Protein AF-A0A8X6I661-F1 (afdb_monomer)

InterPro domains:
  IPR005312 Domain of unknown function DUF1759 [PF03564] (88-130)

pLDDT: mean 75.54, std 18.83, range [35.62, 97.94]

Sequence (146 aa):
MNRKIDELKDQYYDIKDISESELEVLEADIQSMEDRLVELEVRIRDILNSLIAKSSVSSVHNHENAISQANSKLELEIKLPEIPLSVFRGRYDEWPSFKSQFDNVITNNNDLNESQKLYYLKASLQGDAKLLEAVDDSFESRSSQH

Radius of gyration: 27.98 Å; Cα contacts (8 Å, |Δi|>4): 44; chains: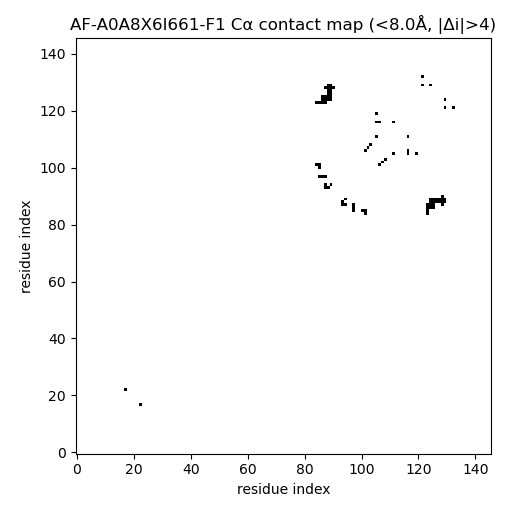 1; bounding box: 65×50×63 Å

Foldseek 3Di:
DVVVVVVVVVVVVVVVPCDPVNVVVVVVVVVVVVVVVVVVVVVVVVVVVVVVVVVVVPPPDDDDDDDDDDDDDPPPPVPDPPPPQAADQPDPVCVVVNVVSLCVPQVPDPVDDPVRSVVSVQVRYHHPRVVVVVPVVPPVVVVPPD

Structure (mmCIF, N/CA/C/O backbone):
data_AF-A0A8X6I661-F1
#
_entry.id   AF-A0A8X6I661-F1
#
loop_
_atom_site.group_PDB
_atom_site.id
_atom_site.type_symbol
_atom_site.label_atom_id
_atom_site.label_alt_id
_atom_site.label_comp_id
_atom_site.label_asym_id
_atom_site.label_entity_id
_atom_site.label_seq_id
_atom_site.pdbx_PDB_ins_code
_atom_site.Cartn_x
_atom_site.Cartn_y
_atom_site.Cartn_z
_atom_site.occupancy
_atom_site.B_iso_or_equiv
_atom_site.auth_seq_id
_atom_site.auth_comp_id
_atom_site.auth_asym_id
_atom_site.auth_atom_id
_atom_site.pdbx_PDB_model_num
ATOM 1 N N . MET A 1 1 ? -28.324 14.600 25.289 1.00 61.06 1 MET A N 1
ATOM 2 C CA . MET A 1 1 ? -27.133 14.347 26.129 1.00 61.06 1 MET A CA 1
ATOM 3 C C . MET A 1 1 ? -27.129 12.934 26.719 1.00 61.06 1 MET A C 1
ATOM 5 O O . MET A 1 1 ? -26.097 12.291 26.645 1.00 61.06 1 MET A O 1
ATOM 9 N N . ASN A 1 2 ? -28.268 12.398 27.187 1.00 68.50 2 ASN A N 1
ATOM 10 C CA . ASN A 1 2 ? -28.324 11.066 27.823 1.00 68.50 2 ASN A CA 1
ATOM 11 C C . ASN A 1 2 ? -28.158 9.868 26.874 1.00 68.50 2 ASN A C 1
ATOM 13 O O . ASN A 1 2 ? -27.524 8.897 27.250 1.00 68.50 2 ASN A O 1
ATOM 17 N N . ARG A 1 3 ? -28.598 9.967 25.614 1.00 87.06 3 ARG A N 1
ATOM 18 C CA . ARG A 1 3 ? -28.473 8.864 24.644 1.00 87.06 3 ARG A CA 1
ATOM 19 C C . ARG A 1 3 ? -27.032 8.374 24.447 1.00 87.06 3 ARG A C 1
ATOM 21 O O . ARG A 1 3 ? -26.804 7.180 24.342 1.00 87.06 3 ARG A O 1
ATOM 28 N N . LYS A 1 4 ? -26.057 9.291 24.428 1.00 88.12 4 LYS A N 1
ATOM 29 C CA . LYS A 1 4 ? -24.643 8.923 24.270 1.00 88.12 4 LYS A CA 1
ATOM 30 C C . LYS A 1 4 ? -24.086 8.233 25.516 1.00 88.12 4 LYS A C 1
ATOM 32 O O . LYS A 1 4 ? -23.217 7.384 25.404 1.00 88.12 4 LYS A O 1
ATOM 37 N N . ILE A 1 5 ? -24.594 8.608 26.688 1.00 91.44 5 ILE A N 1
ATOM 38 C CA . ILE A 1 5 ? -24.233 7.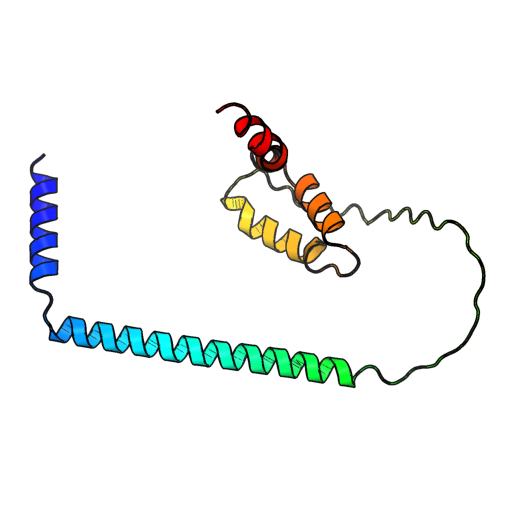990 27.966 1.00 91.44 5 ILE A CA 1
ATOM 39 C C . ILE A 1 5 ? -24.809 6.576 28.041 1.00 91.44 5 ILE A C 1
ATOM 41 O O . ILE A 1 5 ? -24.119 5.678 28.503 1.00 91.44 5 ILE A O 1
ATOM 45 N N . ASP A 1 6 ? -26.038 6.375 27.571 1.00 92.44 6 ASP A N 1
ATOM 46 C CA . ASP A 1 6 ? -26.668 5.054 27.551 1.00 92.44 6 ASP A CA 1
ATOM 47 C C . ASP A 1 6 ? -25.990 4.130 26.521 1.00 92.44 6 ASP A C 1
ATOM 49 O O . ASP A 1 6 ? -25.607 3.024 26.878 1.00 92.44 6 ASP A O 1
ATOM 53 N N . GLU A 1 7 ? -25.663 4.627 25.318 1.00 92.75 7 GLU A N 1
ATOM 54 C CA . GLU A 1 7 ? -24.847 3.891 24.327 1.00 92.75 7 GLU A CA 1
ATOM 55 C C . GLU A 1 7 ? -23.471 3.471 24.883 1.00 92.75 7 GLU A C 1
ATOM 57 O O . GLU A 1 7 ? -22.994 2.373 24.614 1.00 92.75 7 GLU A O 1
ATOM 62 N N . LEU A 1 8 ? -22.814 4.342 25.657 1.00 90.44 8 LEU A N 1
ATOM 63 C CA . LEU A 1 8 ? -21.516 4.032 26.266 1.00 90.44 8 LEU A CA 1
ATOM 64 C C . LEU A 1 8 ? -21.628 3.025 27.413 1.00 90.44 8 LEU A C 1
ATOM 66 O O . LEU A 1 8 ? -20.696 2.258 27.639 1.00 90.44 8 LEU A O 1
ATOM 70 N N . LYS A 1 9 ? -22.743 3.030 28.150 1.00 87.31 9 LYS A N 1
ATOM 71 C CA . LYS A 1 9 ? -22.999 2.029 29.189 1.00 87.31 9 LYS A CA 1
ATOM 72 C C . LYS A 1 9 ? -23.207 0.658 28.570 1.00 87.31 9 LYS A C 1
ATOM 74 O O . LYS A 1 9 ? -22.614 -0.289 29.069 1.00 87.31 9 LYS A O 1
ATOM 79 N N . ASP A 1 10 ? -23.979 0.578 27.491 1.00 89.38 10 ASP A N 1
ATOM 80 C CA . ASP A 1 10 ? -24.210 -0.678 26.778 1.00 89.38 10 ASP A CA 1
ATOM 81 C C . ASP A 1 10 ? -22.880 -1.249 26.261 1.00 89.38 10 ASP A C 1
ATOM 83 O O . ASP A 1 10 ? -22.523 -2.366 26.616 1.00 89.38 10 ASP A O 1
ATOM 87 N N . GLN A 1 11 ? -22.054 -0.435 25.590 1.00 89.19 11 GLN A N 1
ATOM 88 C CA . GLN A 1 11 ? -20.714 -0.861 25.151 1.00 89.19 11 GLN A CA 1
ATOM 89 C C . GLN A 1 11 ? -19.803 -1.298 26.309 1.00 89.19 11 GLN A C 1
ATOM 91 O O . GLN A 1 11 ? -19.017 -2.230 26.162 1.00 89.19 11 GLN A O 1
ATOM 96 N N . TYR A 1 12 ? -19.879 -0.632 27.465 1.00 86.56 12 TYR A N 1
ATOM 97 C CA . TYR A 1 12 ? -19.111 -1.026 28.646 1.00 86.56 12 TYR A CA 1
ATOM 98 C C . TYR A 1 12 ? -19.555 -2.387 29.191 1.00 86.56 12 TYR A C 1
ATOM 100 O O . TYR A 1 12 ? -18.702 -3.176 29.590 1.00 86.56 12 TYR A O 1
ATOM 108 N N . TYR A 1 13 ? -20.862 -2.661 29.226 1.00 84.81 13 TYR A N 1
ATOM 109 C CA . TYR A 1 13 ? -21.374 -3.953 29.676 1.00 84.81 13 TYR A CA 1
ATOM 110 C C . TYR A 1 13 ? -21.025 -5.069 28.695 1.00 84.81 13 TYR A C 1
ATOM 112 O O . TYR A 1 13 ? -20.582 -6.115 29.154 1.00 84.81 13 TYR A O 1
ATOM 120 N N . ASP A 1 14 ? -21.104 -4.809 27.389 1.00 83.69 14 ASP A N 1
ATOM 121 C CA . ASP A 1 14 ? -20.695 -5.764 26.354 1.00 83.69 14 ASP A CA 1
ATOM 122 C C . ASP A 1 14 ? -19.209 -6.130 26.483 1.00 83.69 14 ASP A C 1
ATOM 124 O O . ASP A 1 14 ? -18.854 -7.302 26.497 1.00 83.69 14 ASP A O 1
ATOM 128 N N . ILE A 1 15 ? -18.324 -5.137 26.647 1.00 81.88 15 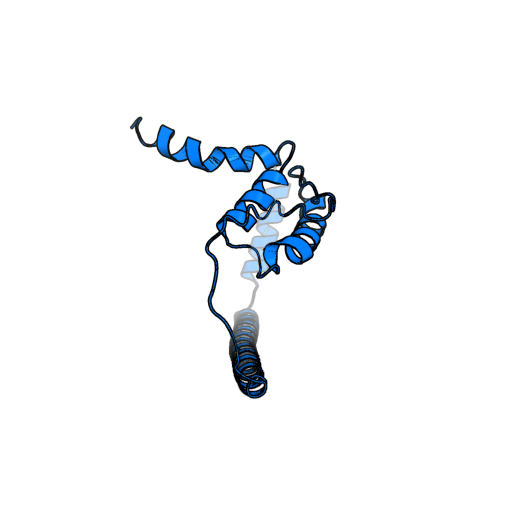ILE A N 1
ATOM 129 C CA . ILE A 1 15 ? -16.878 -5.373 26.819 1.00 81.88 15 ILE A CA 1
ATOM 130 C C . ILE A 1 15 ? -16.582 -6.093 28.140 1.00 81.88 15 ILE A C 1
ATOM 132 O O . ILE A 1 15 ? -15.655 -6.895 28.225 1.00 81.88 15 ILE A O 1
ATOM 136 N N . LYS A 1 16 ? -17.348 -5.792 29.190 1.00 79.56 16 LYS A N 1
ATOM 137 C CA . LYS A 1 16 ? -17.170 -6.386 30.517 1.00 79.56 16 LYS A CA 1
ATOM 138 C C . LYS A 1 16 ? -17.629 -7.845 30.585 1.00 79.56 16 LYS A C 1
ATOM 140 O O . LYS A 1 16 ? -17.138 -8.562 31.453 1.00 79.56 16 LYS A O 1
ATOM 145 N N . ASP A 1 17 ? -18.562 -8.249 29.727 1.00 82.19 17 ASP A N 1
ATOM 146 C CA . ASP A 1 17 ? -19.115 -9.608 29.683 1.00 82.19 17 ASP A CA 1
ATOM 147 C C . ASP A 1 17 ? -18.337 -10.547 28.744 1.00 82.19 17 ASP A C 1
ATOM 149 O O . ASP A 1 17 ? -18.663 -11.728 28.653 1.00 82.19 17 ASP A O 1
ATOM 153 N N . ILE A 1 18 ? -17.279 -10.055 28.082 1.00 84.88 18 ILE A N 1
ATOM 154 C CA . ILE A 1 18 ? -16.364 -10.906 27.312 1.00 84.88 18 ILE A CA 1
ATOM 155 C C . ILE A 1 18 ? -15.711 -11.901 28.270 1.00 84.88 18 ILE A C 1
ATOM 157 O O . ILE A 1 18 ? -15.032 -11.525 29.230 1.00 84.88 18 ILE A O 1
ATOM 161 N N . SER A 1 19 ? -15.914 -13.185 27.996 1.00 83.25 19 SER A N 1
ATOM 162 C CA . SER A 1 19 ? -15.370 -14.252 28.830 1.00 83.25 19 SER A CA 1
ATOM 163 C C . SER A 1 19 ? -13.869 -14.452 28.588 1.00 83.25 19 SER A C 1
ATOM 165 O O . SER A 1 19 ? -13.359 -14.237 27.490 1.00 83.25 19 SER A O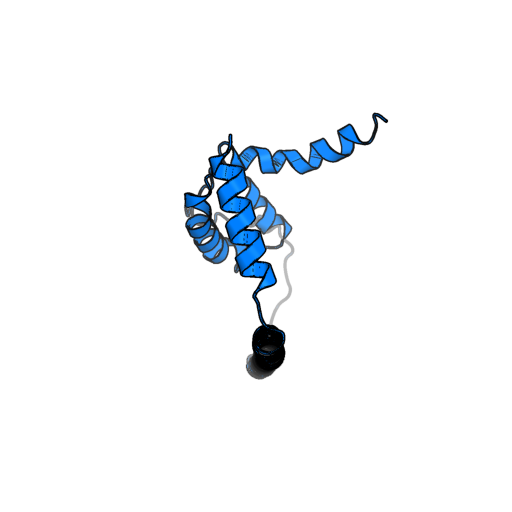 1
ATOM 167 N N . GLU A 1 20 ? -13.144 -14.931 29.601 1.00 82.25 20 GLU A N 1
ATOM 168 C CA . GLU A 1 20 ? -11.713 -15.263 29.476 1.00 82.25 20 GLU A CA 1
ATOM 169 C C . GLU A 1 20 ? -11.467 -16.328 28.391 1.00 82.25 20 GLU A C 1
ATOM 171 O O . GLU A 1 20 ? -10.491 -16.251 27.652 1.00 82.25 20 GLU A O 1
ATOM 176 N N . SER A 1 21 ? -12.421 -17.245 28.200 1.00 81.44 21 SER A N 1
ATOM 177 C CA . SER A 1 21 ? -12.409 -18.220 27.105 1.00 81.44 21 SER A CA 1
ATOM 178 C C . SER A 1 21 ? -12.556 -17.597 25.714 1.00 81.44 21 SER A C 1
ATOM 180 O O . SER A 1 21 ? -11.971 -18.099 24.761 1.00 81.44 21 SER A O 1
ATOM 182 N N . GLU A 1 22 ? -13.333 -16.520 25.563 1.00 88.19 22 GLU A N 1
ATOM 183 C CA . GLU A 1 22 ? -13.451 -15.813 24.277 1.00 88.19 22 GLU A CA 1
ATOM 184 C C . GLU A 1 22 ? -12.170 -15.039 23.947 1.00 88.19 22 GLU A C 1
ATOM 186 O O . GLU A 1 22 ? -11.776 -14.976 22.782 1.00 88.19 22 GLU A O 1
ATOM 191 N N . LEU A 1 23 ? -11.493 -14.500 24.967 1.00 87.81 23 LEU A N 1
ATOM 192 C CA . LEU A 1 23 ? -10.175 -13.884 24.811 1.00 87.81 23 LEU A CA 1
ATOM 193 C C . LEU A 1 23 ? -9.112 -14.909 24.404 1.00 87.81 23 LEU A C 1
ATOM 195 O O . LEU A 1 23 ? -8.343 -14.635 23.488 1.00 87.81 23 LEU A O 1
ATOM 199 N N . GLU A 1 24 ? -9.105 -16.092 25.021 1.00 90.88 24 GLU A N 1
ATOM 200 C CA . GLU A 1 24 ? -8.152 -17.167 24.711 1.00 90.88 24 GLU A CA 1
ATOM 201 C C . GLU A 1 24 ? -8.312 -17.679 23.267 1.00 90.88 24 GLU A C 1
ATOM 203 O O . GLU A 1 24 ? -7.327 -17.909 22.565 1.00 90.88 24 GLU A O 1
ATOM 208 N N . VAL A 1 25 ? -9.553 -17.786 22.776 1.00 93.56 25 VAL A N 1
ATOM 209 C CA . VAL A 1 25 ? -9.830 -18.125 21.369 1.00 93.56 25 VAL A CA 1
ATOM 210 C C . VAL A 1 25 ? -9.313 -17.038 20.424 1.00 93.56 25 VAL A C 1
ATOM 212 O O . VAL A 1 25 ? -8.678 -17.353 19.419 1.00 93.56 25 VAL A O 1
ATOM 215 N N . LEU A 1 26 ? -9.548 -15.761 20.741 1.00 92.00 26 LEU A N 1
ATOM 216 C CA . LEU A 1 26 ? -9.081 -14.652 19.910 1.00 92.00 26 LEU A CA 1
ATOM 217 C C . LEU A 1 26 ? -7.548 -14.565 19.877 1.00 92.00 26 LEU A C 1
ATOM 219 O O . LEU A 1 26 ? -6.970 -14.302 18.824 1.00 92.00 26 LEU A O 1
ATOM 223 N N . GLU A 1 27 ? -6.886 -14.806 21.007 1.00 94.44 27 GLU A N 1
ATOM 224 C CA . GLU A 1 27 ? -5.425 -14.854 21.097 1.00 94.44 27 GLU A CA 1
ATOM 225 C C . GLU A 1 27 ? -4.851 -16.002 20.254 1.00 94.44 27 GLU A C 1
ATOM 227 O O . GLU A 1 27 ? -3.902 -15.795 19.496 1.00 94.44 27 GLU A O 1
ATOM 232 N N . ALA A 1 28 ? -5.474 -17.183 20.298 1.00 95.19 28 ALA A N 1
ATOM 233 C CA . ALA A 1 28 ? -5.083 -18.314 19.460 1.00 95.19 28 ALA A CA 1
ATOM 234 C C . ALA A 1 28 ? -5.237 -18.016 17.955 1.00 95.19 28 ALA A C 1
ATOM 236 O O . ALA A 1 28 ? -4.362 -18.372 17.159 1.00 95.19 28 ALA A O 1
ATOM 237 N N . ASP A 1 29 ? -6.311 -17.330 17.556 1.00 96.81 29 ASP A N 1
ATOM 238 C CA . ASP A 1 29 ? -6.527 -16.914 16.167 1.00 96.81 29 ASP A CA 1
ATOM 239 C C . ASP A 1 29 ? -5.492 -15.874 15.711 1.00 96.81 29 ASP A C 1
ATOM 241 O O . ASP A 1 29 ? -4.960 -15.977 14.600 1.00 96.81 29 ASP A O 1
ATOM 245 N N . ILE A 1 30 ? -5.158 -14.901 16.568 1.00 96.38 30 ILE A N 1
ATOM 246 C CA . ILE A 1 30 ? -4.102 -13.913 16.299 1.00 96.38 30 ILE A CA 1
ATOM 247 C C . ILE A 1 30 ? -2.762 -14.623 16.104 1.00 96.38 30 ILE A C 1
ATOM 249 O O . ILE A 1 30 ? -2.109 -14.408 15.081 1.00 96.38 30 ILE A O 1
ATOM 253 N N . GLN A 1 31 ? -2.394 -15.527 17.013 1.00 96.25 31 GLN A N 1
ATOM 254 C CA . GLN A 1 31 ? -1.153 -16.295 16.913 1.00 96.25 31 GLN A CA 1
ATOM 255 C C . GLN A 1 31 ? -1.104 -17.110 15.611 1.00 96.25 31 GLN A C 1
ATOM 257 O O . GLN A 1 31 ? -0.098 -17.111 14.900 1.00 96.25 31 GLN A O 1
ATOM 262 N N . SER A 1 32 ? -2.219 -17.746 15.237 1.00 97.88 32 SER A N 1
ATOM 263 C CA . SER A 1 32 ? -2.325 -18.482 13.973 1.00 97.88 32 SER A CA 1
ATOM 264 C C . SER A 1 32 ? -2.124 -17.581 12.748 1.00 97.88 32 SER A C 1
ATOM 266 O O . SER A 1 32 ? -1.509 -17.987 11.756 1.00 97.88 32 SER A O 1
ATOM 268 N N . MET A 1 33 ? -2.640 -16.351 12.784 1.00 97.06 33 MET A N 1
ATOM 269 C CA . MET A 1 33 ? -2.438 -15.378 11.711 1.00 97.06 33 MET A CA 1
ATOM 270 C C . MET A 1 33 ? -0.982 -14.916 11.618 1.00 97.06 33 MET A C 1
ATOM 272 O O . MET A 1 33 ? -0.463 -14.798 10.505 1.00 97.06 33 MET A O 1
ATOM 276 N N . GLU A 1 34 ? -0.324 -14.683 12.752 1.00 96.88 34 GLU A N 1
ATOM 277 C CA . GLU A 1 34 ? 1.090 -14.300 12.810 1.00 96.88 34 GLU A CA 1
ATOM 278 C C . GLU A 1 34 ? 1.992 -15.384 12.207 1.00 96.88 34 GLU A C 1
ATOM 280 O O . GLU A 1 34 ? 2.807 -15.085 11.330 1.00 96.88 34 GLU A O 1
ATOM 285 N N . ASP A 1 35 ? 1.773 -16.650 12.568 1.00 97.31 35 ASP A N 1
ATOM 286 C CA . ASP A 1 35 ? 2.534 -17.781 12.026 1.00 97.31 35 ASP A CA 1
ATOM 287 C C . ASP A 1 35 ? 2.398 -17.878 10.495 1.00 97.31 35 ASP A C 1
ATOM 289 O O . ASP A 1 35 ? 3.381 -18.062 9.769 1.00 97.31 35 ASP A O 1
ATOM 293 N N . ARG A 1 36 ? 1.181 -17.677 9.970 1.00 97.94 36 ARG A N 1
ATOM 294 C CA . ARG A 1 36 ? 0.910 -17.682 8.521 1.00 97.94 36 ARG A CA 1
ATOM 295 C C . ARG A 1 36 ? 1.579 -16.518 7.792 1.00 97.94 36 ARG A C 1
ATOM 297 O O . ARG A 1 36 ? 1.992 -16.680 6.642 1.00 97.94 36 ARG A O 1
ATOM 304 N N . LEU A 1 37 ? 1.671 -15.343 8.418 1.00 97.62 37 LEU A N 1
ATOM 305 C CA . LEU A 1 37 ? 2.378 -14.199 7.840 1.00 97.62 37 LEU A CA 1
ATOM 306 C C . LEU A 1 37 ? 3.876 -14.481 7.723 1.00 97.62 37 LEU A C 1
ATOM 308 O O . LEU A 1 37 ? 4.456 -14.221 6.668 1.00 97.62 37 LEU A O 1
ATOM 312 N N . VAL A 1 38 ? 4.478 -15.067 8.760 1.00 97.38 38 VAL A N 1
ATOM 313 C CA . VAL A 1 38 ? 5.891 -15.471 8.745 1.00 97.38 38 VAL A CA 1
ATOM 314 C C . VAL A 1 38 ? 6.147 -16.512 7.652 1.00 97.38 38 VAL A C 1
ATOM 316 O O . VAL A 1 38 ? 7.098 -16.375 6.880 1.00 97.38 38 VAL A O 1
ATOM 319 N N . GLU A 1 39 ? 5.279 -17.519 7.518 1.00 97.56 39 GLU A N 1
ATOM 320 C CA . GLU A 1 39 ? 5.393 -18.535 6.462 1.00 97.56 39 GLU A CA 1
ATOM 321 C C . GLU A 1 39 ? 5.338 -17.913 5.056 1.00 97.56 39 GLU A C 1
ATOM 323 O O . GLU A 1 39 ? 6.163 -18.220 4.187 1.00 97.56 39 GLU A O 1
ATOM 328 N N . LEU A 1 40 ? 4.387 -17.003 4.825 1.00 97.44 40 LEU A N 1
ATOM 329 C CA . LEU A 1 40 ? 4.263 -16.298 3.550 1.00 97.44 40 LEU A CA 1
ATOM 330 C C . LEU A 1 40 ? 5.491 -15.437 3.253 1.00 97.44 40 LEU A C 1
ATOM 332 O O . LEU A 1 40 ? 5.949 -15.411 2.110 1.00 97.44 40 LEU A O 1
ATOM 336 N N . GLU A 1 41 ? 6.044 -14.766 4.261 1.00 96.69 41 GLU A N 1
ATOM 337 C CA . GLU A 1 41 ? 7.249 -13.956 4.113 1.00 96.69 41 GLU A CA 1
ATOM 338 C C . GLU A 1 41 ? 8.445 -14.809 3.666 1.00 96.69 41 GLU A C 1
ATOM 340 O O . GLU A 1 41 ? 9.142 -14.455 2.711 1.00 96.69 41 GLU A O 1
ATOM 345 N N . VAL A 1 42 ? 8.651 -15.970 4.298 1.00 97.06 42 VAL A N 1
ATOM 346 C CA . VAL A 1 42 ? 9.689 -16.934 3.896 1.00 97.06 42 VAL A CA 1
ATOM 347 C C . VAL A 1 42 ? 9.469 -17.388 2.454 1.00 97.06 42 VAL A C 1
ATOM 349 O O . VAL A 1 42 ? 10.383 -17.295 1.633 1.00 97.06 42 VAL A O 1
ATOM 352 N N . ARG A 1 43 ? 8.240 -17.777 2.098 1.00 97.56 43 ARG A N 1
ATOM 353 C CA . ARG A 1 43 ? 7.912 -18.243 0.746 1.00 97.56 43 ARG A CA 1
ATOM 354 C C . ARG A 1 43 ? 8.151 -17.178 -0.324 1.00 97.56 43 ARG A C 1
ATOM 356 O O . ARG A 1 43 ? 8.632 -17.499 -1.411 1.00 97.56 43 ARG A O 1
ATOM 363 N N . ILE A 1 44 ? 7.823 -15.917 -0.042 1.00 97.81 44 ILE A N 1
ATOM 364 C CA . ILE A 1 44 ? 8.087 -14.800 -0.957 1.00 97.81 44 ILE A CA 1
ATOM 365 C C . ILE A 1 44 ? 9.595 -14.627 -1.149 1.00 97.81 44 ILE A C 1
ATOM 367 O O . ILE A 1 44 ? 10.046 -14.541 -2.293 1.00 97.81 44 ILE A O 1
ATOM 371 N N . ARG A 1 45 ? 10.384 -14.628 -0.064 1.00 96.00 45 ARG A N 1
ATOM 372 C CA . ARG A 1 45 ? 11.851 -14.536 -0.157 1.00 96.00 45 ARG A CA 1
ATOM 373 C C . ARG A 1 45 ? 12.437 -15.676 -0.988 1.00 96.00 45 ARG A C 1
ATOM 375 O O . ARG A 1 45 ? 13.277 -15.420 -1.848 1.00 96.00 45 ARG A O 1
ATOM 382 N N . ASP A 1 46 ? 11.965 -16.904 -0.798 1.00 95.31 46 ASP A N 1
ATOM 383 C CA . ASP A 1 46 ? 12.435 -18.069 -1.557 1.00 95.31 46 ASP A CA 1
ATOM 384 C C . ASP A 1 46 ? 12.123 -17.954 -3.051 1.00 95.31 46 ASP A C 1
ATOM 386 O O . ASP A 1 46 ? 12.979 -18.234 -3.896 1.00 95.31 46 ASP A O 1
ATOM 390 N N . ILE A 1 47 ? 10.916 -17.497 -3.397 1.00 96.00 47 ILE A N 1
ATOM 391 C CA . ILE A 1 47 ? 10.530 -17.264 -4.792 1.00 96.00 47 ILE A CA 1
ATOM 392 C C . ILE A 1 47 ? 11.411 -16.176 -5.410 1.00 96.00 47 ILE A C 1
ATOM 394 O O . ILE A 1 47 ? 11.934 -16.378 -6.506 1.00 96.00 47 ILE A O 1
ATOM 398 N N . LEU A 1 48 ? 11.618 -15.054 -4.715 1.00 94.81 48 LEU A N 1
ATOM 399 C CA . LEU A 1 48 ? 12.472 -13.966 -5.195 1.00 94.81 48 LEU A CA 1
ATOM 400 C C . LEU A 1 48 ? 13.909 -14.446 -5.423 1.00 94.81 48 LEU A C 1
ATOM 402 O O . LEU A 1 48 ? 14.455 -14.254 -6.510 1.00 94.81 48 LEU A O 1
ATOM 406 N N . ASN A 1 49 ? 14.488 -15.154 -4.453 1.00 90.81 49 ASN A N 1
ATOM 407 C CA . ASN A 1 49 ? 15.830 -15.722 -4.566 1.00 90.81 49 ASN A CA 1
ATOM 408 C C . ASN A 1 49 ? 15.930 -16.731 -5.722 1.00 90.81 49 ASN A C 1
ATOM 410 O O . ASN A 1 49 ? 16.902 -16.716 -6.476 1.00 90.81 49 ASN A O 1
ATOM 414 N N . SER A 1 50 ? 14.906 -17.570 -5.919 1.00 91.50 50 SER A N 1
ATOM 415 C CA . SER A 1 50 ? 14.844 -18.510 -7.044 1.00 91.50 50 SER A CA 1
ATOM 416 C C . SER A 1 50 ? 14.783 -17.796 -8.395 1.00 91.50 50 SER A C 1
ATOM 418 O O . SER A 1 50 ? 15.427 -18.232 -9.348 1.00 91.50 50 SER A O 1
ATOM 420 N N . LEU A 1 51 ? 14.033 -16.697 -8.502 1.00 90.69 51 LEU A N 1
ATOM 421 C CA . LEU A 1 51 ? 13.933 -15.914 -9.735 1.00 90.69 51 LEU A CA 1
ATOM 422 C C . LEU A 1 51 ? 15.247 -15.193 -10.061 1.00 90.69 51 LEU A C 1
ATOM 424 O O . LEU A 1 51 ? 15.667 -15.204 -11.216 1.00 90.69 51 LEU A O 1
ATOM 428 N N . ILE A 1 52 ? 15.930 -14.654 -9.049 1.00 89.25 52 ILE A N 1
ATOM 429 C CA . ILE A 1 52 ? 17.260 -14.042 -9.193 1.00 89.25 52 ILE A CA 1
ATOM 430 C C . ILE A 1 52 ? 18.297 -15.089 -9.630 1.00 89.25 52 ILE A C 1
ATOM 432 O O . ILE A 1 52 ? 19.096 -14.844 -10.531 1.00 89.25 52 ILE A O 1
ATOM 436 N N . ALA A 1 53 ? 18.263 -16.290 -9.047 1.00 84.81 53 ALA A N 1
ATOM 437 C CA . ALA A 1 53 ? 19.153 -17.381 -9.441 1.00 84.81 53 ALA A CA 1
ATOM 438 C C . ALA A 1 53 ? 18.863 -17.911 -10.859 1.00 84.81 53 ALA A C 1
ATOM 440 O O . ALA A 1 53 ? 19.768 -18.373 -11.546 1.00 84.81 53 ALA A O 1
ATOM 441 N N . LYS A 1 54 ? 17.609 -17.849 -11.325 1.00 80.00 54 LYS A N 1
ATOM 442 C CA . LYS A 1 54 ? 17.225 -18.258 -12.688 1.00 80.00 54 LYS A CA 1
ATOM 443 C C . LYS A 1 54 ? 17.587 -17.213 -13.748 1.00 80.00 54 LYS A C 1
ATOM 445 O O . LYS A 1 54 ? 17.886 -17.593 -14.880 1.00 80.00 54 LYS A O 1
ATOM 450 N N . SER A 1 55 ? 17.587 -15.922 -13.407 1.00 65.75 55 SER A N 1
ATOM 451 C CA . SER A 1 55 ? 17.953 -14.851 -14.345 1.00 65.75 55 SER A CA 1
ATOM 452 C C . SER A 1 55 ? 19.462 -14.781 -14.606 1.00 65.75 55 SER A C 1
ATOM 454 O O . SER A 1 55 ? 19.868 -14.505 -15.733 1.00 65.75 55 SER A O 1
ATOM 456 N N . SER A 1 56 ? 20.300 -15.120 -13.622 1.00 61.00 56 SER A N 1
ATOM 457 C CA . SER A 1 56 ? 21.764 -15.132 -13.772 1.00 61.00 56 SER A CA 1
ATOM 458 C C . SER A 1 56 ? 22.303 -16.286 -14.632 1.00 61.00 56 SER A C 1
ATOM 460 O O . SER A 1 56 ? 23.409 -16.189 -15.158 1.00 61.00 56 SER A O 1
ATOM 462 N N . VAL A 1 57 ? 21.522 -17.352 -14.844 1.00 57.62 57 VAL A N 1
ATOM 463 C CA . VAL A 1 57 ? 21.9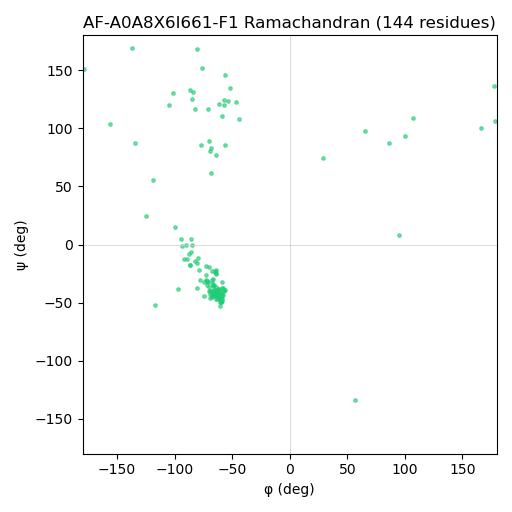38 -18.528 -15.636 1.00 57.62 57 VAL A CA 1
ATOM 464 C C . VAL A 1 57 ? 21.617 -18.381 -17.137 1.00 57.62 57 VAL A C 1
ATOM 466 O O . VAL A 1 57 ? 22.165 -19.115 -17.953 1.00 57.62 57 VAL A O 1
ATOM 469 N N . SER A 1 58 ? 20.800 -17.398 -17.543 1.00 51.47 58 SER A N 1
ATOM 470 C CA . SER A 1 58 ? 20.391 -17.219 -18.954 1.00 51.47 58 SER A CA 1
ATOM 471 C C . SER A 1 58 ? 21.247 -16.231 -19.766 1.00 51.47 58 SER A C 1
ATOM 473 O O . SER A 1 58 ? 20.939 -15.985 -20.928 1.00 51.47 58 SER A O 1
ATOM 475 N N . SER A 1 59 ? 22.334 -15.685 -19.207 1.00 47.44 59 SER A N 1
ATOM 476 C CA . SER A 1 59 ? 23.215 -14.728 -19.901 1.00 47.44 59 SER A CA 1
ATOM 477 C C . SER A 1 59 ? 24.647 -15.249 -20.055 1.00 47.44 59 SER A C 1
ATOM 479 O O . SER A 1 59 ? 25.609 -14.599 -19.656 1.00 47.44 59 SER A O 1
ATOM 481 N N . VAL A 1 60 ? 24.804 -16.425 -20.660 1.00 47.62 60 VAL A N 1
ATOM 482 C CA . VAL A 1 60 ? 26.087 -16.858 -21.226 1.00 47.62 60 VAL A CA 1
ATOM 483 C C . VAL A 1 60 ? 25.800 -17.424 -22.606 1.00 47.62 60 VAL A C 1
ATOM 485 O O . VAL A 1 60 ? 25.505 -18.605 -22.722 1.00 47.62 60 VAL A O 1
ATOM 488 N N . HIS A 1 61 ? 25.788 -16.557 -23.618 1.00 49.97 61 HIS A N 1
ATOM 489 C CA . HIS A 1 61 ? 26.224 -16.777 -25.006 1.00 49.97 61 HIS A CA 1
ATOM 490 C C . HIS A 1 61 ? 25.698 -15.611 -25.852 1.00 49.97 61 HIS A C 1
ATOM 492 O O . HIS A 1 61 ? 24.524 -15.580 -26.209 1.00 49.97 61 HIS A O 1
ATOM 498 N N . ASN A 1 62 ? 26.562 -14.637 -26.154 1.00 44.09 62 ASN A N 1
ATOM 499 C CA . ASN A 1 62 ? 26.952 -14.334 -27.535 1.00 44.09 62 ASN A CA 1
ATOM 500 C C . ASN A 1 62 ? 27.924 -13.143 -27.601 1.00 44.09 62 ASN A C 1
ATOM 502 O O . ASN A 1 62 ? 27.547 -11.987 -27.470 1.00 44.09 62 ASN A O 1
ATOM 506 N N . HIS A 1 63 ? 29.174 -13.518 -27.871 1.00 45.91 63 HIS A N 1
ATOM 507 C CA . HIS A 1 63 ? 30.089 -12.931 -28.848 1.00 45.91 63 HIS A CA 1
ATOM 508 C C . HIS A 1 63 ? 30.582 -11.485 -28.662 1.00 45.91 63 HIS A C 1
ATOM 510 O O . HIS A 1 63 ? 30.012 -10.508 -29.140 1.00 45.91 63 HIS A O 1
ATOM 516 N N . GLU A 1 64 ? 31.784 -11.417 -28.100 1.00 48.31 64 GLU A N 1
ATOM 517 C CA . GLU A 1 64 ? 32.762 -10.347 -28.254 1.00 48.31 64 GLU A CA 1
ATOM 518 C C . GLU A 1 64 ? 33.117 -10.141 -29.737 1.00 48.31 64 GLU A C 1
ATOM 520 O O . GLU A 1 64 ? 33.561 -11.081 -30.395 1.00 48.31 64 GLU A O 1
ATOM 525 N N . ASN A 1 65 ? 32.962 -8.926 -30.273 1.00 48.41 65 ASN A N 1
ATOM 526 C CA . ASN A 1 65 ? 34.060 -8.228 -30.955 1.00 48.41 65 ASN A CA 1
ATOM 527 C C . ASN A 1 65 ? 33.648 -6.868 -31.544 1.00 48.41 65 ASN A C 1
ATOM 529 O O . ASN A 1 65 ? 32.675 -6.761 -32.283 1.00 48.41 65 ASN A O 1
ATOM 533 N N . ALA A 1 66 ? 34.557 -5.913 -31.321 1.00 44.31 66 ALA A N 1
ATOM 534 C CA . ALA A 1 66 ? 35.024 -4.898 -32.266 1.00 44.31 66 ALA A CA 1
ATOM 535 C C . ALA A 1 66 ? 34.574 -3.431 -32.069 1.00 44.31 66 ALA A C 1
ATOM 537 O O . ALA A 1 66 ? 33.491 -3.010 -32.457 1.00 44.31 66 ALA A O 1
ATOM 538 N N . ILE A 1 67 ? 35.585 -2.656 -31.646 1.00 38.31 67 ILE A N 1
ATOM 539 C CA . ILE A 1 67 ? 35.953 -1.305 -32.105 1.00 38.31 67 ILE A CA 1
ATOM 540 C C . ILE A 1 67 ? 35.504 -0.137 -31.220 1.00 38.31 67 ILE A C 1
ATOM 542 O O . ILE A 1 67 ? 34.469 0.498 -31.390 1.00 38.31 67 ILE A O 1
ATOM 546 N N . SER A 1 68 ? 36.439 0.221 -30.341 1.00 50.09 68 SER A N 1
ATOM 547 C CA . SER A 1 68 ? 36.715 1.580 -29.896 1.00 50.09 68 SER A CA 1
ATOM 548 C C . SER A 1 68 ? 36.799 2.549 -31.080 1.00 50.09 68 SER A C 1
ATOM 550 O O . SER A 1 68 ? 37.678 2.381 -31.923 1.00 50.09 68 SER A O 1
ATOM 552 N N . GLN A 1 69 ? 35.981 3.604 -31.099 1.00 42.09 69 GLN A N 1
ATOM 553 C CA . GLN A 1 69 ? 36.412 4.967 -31.440 1.00 42.09 69 GLN A CA 1
ATOM 554 C C . GLN A 1 69 ? 35.264 5.979 -31.355 1.00 42.09 69 GLN A C 1
ATOM 556 O O . GLN A 1 69 ? 34.116 5.670 -31.645 1.00 42.09 69 GLN A O 1
ATOM 561 N N . ALA A 1 70 ? 35.670 7.212 -31.046 1.00 35.62 70 ALA A N 1
ATOM 562 C CA . ALA A 1 70 ? 34.944 8.474 -31.164 1.00 35.62 70 ALA A CA 1
ATOM 563 C C . ALA A 1 70 ? 34.046 8.886 -29.985 1.00 35.62 70 ALA A C 1
ATOM 565 O O . ALA A 1 70 ? 32.828 8.745 -29.970 1.00 35.62 70 ALA A O 1
ATOM 566 N N . ASN A 1 71 ? 34.703 9.575 -29.047 1.00 48.53 71 ASN A N 1
ATOM 567 C CA . ASN A 1 71 ? 34.153 10.768 -28.418 1.00 48.53 71 ASN A CA 1
ATOM 568 C C . ASN A 1 71 ? 33.518 11.686 -29.475 1.00 48.53 71 ASN A C 1
ATOM 570 O O . ASN A 1 71 ? 34.229 12.376 -30.203 1.00 48.53 71 ASN A O 1
ATOM 574 N N . SER A 1 72 ? 32.195 11.757 -29.502 1.00 40.06 72 SER A N 1
ATOM 575 C CA . SER A 1 72 ? 31.487 12.959 -29.929 1.00 40.06 72 SER A CA 1
ATOM 576 C C . SER A 1 72 ? 30.095 12.959 -29.317 1.00 40.06 72 SER A C 1
ATOM 578 O O . SER A 1 72 ? 29.222 12.223 -29.762 1.00 40.06 72 SER A O 1
ATOM 580 N N . LYS A 1 73 ? 29.933 13.782 -28.276 1.00 47.00 73 LYS A N 1
ATOM 581 C CA . LYS A 1 73 ? 28.725 14.564 -27.988 1.00 47.00 73 LYS A CA 1
ATOM 582 C C . LYS A 1 73 ? 27.430 13.923 -28.507 1.00 47.00 73 LYS A C 1
ATOM 584 O O . LYS A 1 73 ? 26.848 14.389 -29.480 1.00 47.00 73 LYS A O 1
ATOM 589 N N . LEU A 1 74 ? 26.971 12.869 -27.840 1.00 40.16 74 LEU A N 1
ATOM 590 C CA . LEU A 1 74 ? 25.573 12.485 -27.939 1.00 40.16 74 LEU A CA 1
ATOM 591 C C . LEU A 1 74 ? 24.799 13.468 -27.057 1.00 40.16 74 LEU A C 1
ATOM 593 O O . LEU A 1 74 ? 24.543 13.215 -25.883 1.00 40.16 74 LEU A O 1
ATOM 597 N N . GLU A 1 75 ? 24.449 14.619 -27.634 1.00 47.97 75 GLU A N 1
ATOM 598 C CA . GLU A 1 75 ? 23.141 15.206 -27.352 1.00 47.97 75 GLU A CA 1
ATOM 599 C C . GLU A 1 75 ? 22.123 14.126 -27.720 1.00 47.97 75 GLU A C 1
ATOM 601 O O . GLU A 1 75 ? 21.650 14.037 -28.851 1.00 47.97 75 GLU A O 1
ATOM 606 N N . LEU A 1 76 ? 21.845 13.234 -26.767 1.00 42.69 76 LEU A N 1
ATOM 607 C CA . LEU A 1 76 ? 20.628 12.454 -26.790 1.00 42.69 76 LEU A CA 1
ATOM 608 C C . LEU A 1 76 ? 19.521 13.469 -26.522 1.00 42.69 76 LEU A C 1
ATOM 610 O O . LEU A 1 76 ? 19.090 13.674 -25.390 1.00 42.69 76 LEU A O 1
ATOM 614 N N . GLU A 1 77 ? 19.091 14.150 -27.579 1.00 49.06 77 GLU A N 1
ATOM 615 C CA . GLU A 1 77 ? 17.752 14.706 -27.653 1.00 49.06 77 GLU A CA 1
ATOM 616 C C . GLU A 1 77 ? 16.810 13.498 -27.635 1.00 49.06 77 GLU A C 1
ATOM 618 O O . GLU A 1 77 ? 16.335 13.017 -28.663 1.00 49.06 77 GLU A O 1
ATOM 623 N N . ILE A 1 78 ? 16.618 12.931 -26.440 1.00 41.66 78 ILE A N 1
ATOM 624 C CA . ILE A 1 78 ? 15.614 11.914 -26.177 1.00 41.66 78 ILE A CA 1
ATOM 625 C C . ILE A 1 78 ? 14.278 12.647 -26.279 1.00 41.66 78 ILE A C 1
ATOM 627 O O . ILE A 1 78 ? 13.692 13.065 -25.283 1.00 41.66 78 ILE A O 1
ATOM 631 N N . LYS A 1 79 ? 13.794 12.851 -27.504 1.00 44.47 79 LYS A N 1
ATOM 632 C CA . LYS A 1 79 ? 12.369 13.061 -27.731 1.00 44.47 79 LYS A CA 1
ATOM 633 C C . LYS A 1 79 ? 11.698 11.726 -27.463 1.00 44.47 79 LYS A C 1
ATOM 635 O O . LYS A 1 79 ? 11.568 10.888 -28.353 1.00 44.47 79 LYS A O 1
ATOM 640 N N . LEU A 1 80 ? 11.331 11.521 -26.199 1.00 47.22 80 LEU A N 1
ATOM 641 C CA . LEU A 1 80 ? 10.370 10.490 -25.850 1.00 47.22 80 LEU A CA 1
ATOM 642 C C . LEU A 1 80 ? 9.082 10.739 -26.652 1.00 47.22 80 LEU A C 1
ATOM 644 O O . LEU A 1 80 ? 8.743 11.902 -26.901 1.00 47.22 80 LEU A O 1
ATOM 648 N N . PRO A 1 81 ? 8.360 9.677 -27.061 1.00 38.44 81 PRO A N 1
ATOM 649 C CA . PRO A 1 81 ? 7.016 9.843 -27.586 1.00 38.44 81 PRO A CA 1
ATOM 650 C C . PRO A 1 81 ? 6.224 10.669 -26.574 1.00 38.44 81 PRO A C 1
ATOM 652 O O . PRO A 1 81 ? 6.322 10.432 -25.370 1.00 38.44 81 PRO A O 1
ATOM 655 N N . GLU A 1 82 ? 5.485 11.655 -27.071 1.00 49.53 82 GLU A N 1
ATOM 656 C CA . GLU A 1 82 ? 4.612 12.544 -26.306 1.00 49.53 82 GLU A CA 1
ATOM 657 C C . GLU A 1 82 ? 3.415 11.725 -25.780 1.00 49.53 82 GLU A C 1
ATOM 659 O O . GLU A 1 82 ? 2.267 11.910 -26.167 1.00 49.53 82 GLU A O 1
ATOM 664 N N . ILE A 1 83 ? 3.697 10.715 -24.955 1.00 53.06 83 ILE A N 1
ATOM 665 C CA . ILE A 1 83 ? 2.698 10.001 -24.180 1.00 53.06 83 ILE A CA 1
ATOM 666 C C . ILE A 1 83 ? 2.275 11.024 -23.132 1.00 53.06 83 ILE A C 1
ATOM 668 O O . ILE A 1 83 ? 3.131 11.458 -22.354 1.00 53.06 83 ILE A O 1
ATOM 672 N N . PRO A 1 84 ? 1.010 11.474 -23.123 1.00 54.16 84 PRO A N 1
ATOM 673 C CA . PRO A 1 84 ? 0.570 12.449 -22.145 1.00 54.16 84 PRO A CA 1
ATOM 674 C C . PRO A 1 84 ? 0.804 11.846 -20.763 1.00 54.16 84 PRO A C 1
ATOM 676 O O . PRO A 1 84 ? 0.162 10.863 -20.391 1.00 54.16 84 PRO A O 1
ATOM 679 N N . LEU A 1 85 ? 1.768 12.406 -20.030 1.00 63.81 85 LEU A N 1
ATOM 680 C CA . LEU A 1 85 ? 2.010 12.042 -18.643 1.00 63.81 85 LEU A CA 1
ATOM 681 C C . LEU A 1 85 ? 0.682 12.195 -17.903 1.00 63.81 85 LEU A C 1
ATOM 683 O O . LEU A 1 85 ? 0.043 13.251 -17.958 1.00 63.81 85 LEU A O 1
ATOM 687 N N . SER A 1 86 ? 0.236 11.116 -17.265 1.00 69.94 86 SER A N 1
ATOM 688 C CA . SER A 1 86 ? -0.986 11.115 -16.471 1.00 69.94 86 SER A CA 1
ATOM 689 C C . SER A 1 86 ? -0.869 12.189 -15.394 1.00 69.94 86 SER A C 1
ATOM 691 O O . SER A 1 86 ? 0.050 12.157 -14.584 1.00 69.94 86 SER A O 1
ATOM 693 N N . VAL A 1 87 ? -1.783 13.155 -15.406 1.00 82.50 87 VAL A N 1
ATOM 694 C CA . VAL A 1 87 ? -1.771 14.280 -14.470 1.00 82.50 87 VAL A CA 1
ATOM 695 C C . VAL A 1 87 ? -2.443 13.869 -13.167 1.00 82.50 87 VAL A C 1
ATOM 697 O O . VAL A 1 87 ? -3.568 13.374 -13.186 1.00 82.50 87 VAL A O 1
ATOM 700 N N . PHE A 1 88 ? -1.799 14.151 -12.038 1.00 87.69 88 PHE A N 1
ATOM 701 C CA . PHE A 1 88 ? -2.399 14.027 -10.717 1.00 87.69 88 PHE A CA 1
ATOM 702 C C . PHE A 1 88 ? -2.751 15.403 -10.163 1.00 87.69 88 PHE A C 1
ATOM 704 O O . PHE A 1 88 ? -1.875 16.249 -9.981 1.00 87.69 88 PHE A O 1
ATOM 711 N N . ARG A 1 89 ? -4.038 15.639 -9.882 1.00 88.25 89 ARG A N 1
ATOM 712 C CA . ARG A 1 89 ? -4.517 16.942 -9.388 1.00 88.25 89 ARG A CA 1
ATOM 713 C C . ARG A 1 89 ? -4.597 17.050 -7.866 1.00 88.25 89 ARG A C 1
ATOM 715 O O . ARG A 1 89 ? -4.965 18.101 -7.354 1.00 88.25 89 ARG A O 1
ATOM 722 N N . GLY A 1 90 ? -4.267 15.975 -7.147 1.00 83.00 90 GLY A N 1
ATOM 723 C CA . GLY A 1 90 ? -4.371 15.908 -5.683 1.00 83.00 90 GLY A CA 1
ATOM 724 C C . GLY A 1 90 ? -5.674 15.292 -5.181 1.00 83.00 90 GLY A C 1
ATOM 725 O O . GLY A 1 90 ? -5.938 15.290 -3.983 1.00 83.00 90 GLY A O 1
ATOM 726 N N . ARG A 1 91 ? -6.490 14.745 -6.085 1.00 88.06 91 ARG A N 1
ATOM 727 C CA . ARG A 1 91 ? -7.747 14.079 -5.753 1.00 88.06 91 ARG A CA 1
ATOM 728 C C . ARG A 1 91 ? -7.513 12.622 -5.377 1.00 88.06 91 ARG A C 1
ATOM 730 O O . ARG A 1 91 ? -6.951 11.861 -6.159 1.00 88.06 91 ARG A O 1
ATOM 737 N N . TYR A 1 92 ? -7.976 12.219 -4.197 1.00 84.69 92 TYR A N 1
ATOM 738 C CA . TYR A 1 92 ? -7.786 10.854 -3.696 1.00 84.69 92 TYR A CA 1
ATOM 739 C C . TYR A 1 92 ? -8.359 9.786 -4.644 1.00 84.69 92 TYR A C 1
ATOM 741 O O . TYR A 1 92 ? -7.743 8.747 -4.858 1.00 84.69 92 TYR A O 1
ATOM 749 N N . ASP A 1 93 ? -9.498 10.069 -5.270 1.00 88.19 93 ASP A N 1
ATOM 750 C CA . ASP A 1 93 ? -10.157 9.204 -6.249 1.00 88.19 93 ASP A CA 1
ATOM 751 C C . ASP A 1 93 ? -9.349 8.998 -7.544 1.00 88.19 93 ASP A C 1
ATOM 753 O O . ASP A 1 93 ? -9.497 7.973 -8.208 1.00 88.19 93 ASP A O 1
ATOM 757 N N . GLU A 1 94 ? -8.445 9.921 -7.881 1.00 86.06 94 GLU A N 1
ATOM 758 C CA . GLU A 1 94 ? -7.568 9.821 -9.055 1.00 86.06 94 GLU A CA 1
ATOM 759 C C . GLU A 1 94 ? -6.277 9.034 -8.754 1.00 86.06 94 GLU A C 1
ATOM 761 O O . GLU A 1 94 ? -5.621 8.544 -9.677 1.00 86.06 94 GLU A O 1
ATOM 766 N N . TRP A 1 95 ? -5.918 8.865 -7.473 1.00 88.12 95 TRP A N 1
ATOM 767 C CA . TRP A 1 95 ? -4.639 8.286 -7.048 1.00 88.12 95 TRP A CA 1
ATOM 768 C C . TRP A 1 95 ? -4.401 6.842 -7.523 1.00 88.12 95 TRP A C 1
ATOM 770 O O . TRP A 1 95 ? -3.324 6.588 -8.066 1.00 88.12 95 TRP A O 1
ATOM 780 N N . PRO A 1 96 ? -5.351 5.890 -7.402 1.00 88.88 96 PRO A N 1
ATOM 781 C CA . PRO A 1 96 ? -5.108 4.510 -7.833 1.00 88.88 96 PRO A CA 1
ATOM 782 C C . PRO A 1 96 ? -4.834 4.405 -9.339 1.00 88.88 96 PRO A C 1
ATOM 784 O O . PRO A 1 96 ? -3.946 3.669 -9.771 1.00 88.88 96 PRO A O 1
ATOM 787 N N . SER A 1 97 ? -5.569 5.188 -10.135 1.00 87.94 97 SER A N 1
ATOM 788 C CA . SER A 1 97 ? -5.415 5.249 -11.591 1.00 87.94 97 SER A CA 1
ATOM 789 C C . SER A 1 97 ? -4.091 5.903 -11.988 1.00 87.94 97 SER A C 1
ATOM 791 O O . SER A 1 97 ? -3.353 5.359 -12.811 1.00 87.94 97 SER A O 1
ATOM 793 N N . PHE A 1 98 ? -3.752 7.033 -11.359 1.00 89.88 98 PHE A N 1
ATOM 794 C CA . PHE A 1 98 ? -2.478 7.717 -11.564 1.00 89.88 98 PHE A CA 1
ATOM 795 C C . PHE A 1 98 ? -1.288 6.823 -11.203 1.00 89.88 98 PHE A C 1
ATOM 797 O O . PHE A 1 98 ? -0.380 6.670 -12.014 1.00 89.88 98 PHE A O 1
ATOM 804 N N . LYS A 1 99 ? -1.303 6.184 -10.025 1.00 88.31 99 LYS A N 1
ATOM 805 C CA . LYS A 1 99 ? -0.203 5.332 -9.556 1.00 88.31 99 LYS A CA 1
ATOM 806 C C . LYS A 1 99 ? 0.047 4.163 -10.503 1.00 88.31 99 LYS A C 1
ATOM 808 O O . LYS A 1 99 ? 1.193 3.904 -10.849 1.00 88.31 99 LYS A O 1
ATOM 813 N N . SER A 1 100 ? -1.016 3.502 -10.966 1.00 88.12 100 SER A N 1
ATOM 814 C CA . SER A 1 100 ? -0.902 2.396 -11.922 1.00 88.12 100 SER A CA 1
ATOM 815 C C . SER A 1 100 ? -0.286 2.840 -13.254 1.00 88.12 100 SER A C 1
ATOM 817 O O . SER A 1 100 ? 0.602 2.170 -13.780 1.00 88.12 100 SER A O 1
ATOM 819 N N . GLN A 1 101 ? -0.704 3.988 -13.792 1.00 85.62 101 GLN A N 1
ATOM 820 C CA . GLN A 1 101 ? -0.139 4.530 -15.032 1.00 85.62 101 GLN A CA 1
ATOM 821 C C . GLN A 1 101 ? 1.318 4.975 -14.850 1.00 85.62 101 GLN A C 1
ATOM 823 O O . GLN A 1 101 ? 2.180 4.617 -15.653 1.00 85.62 101 GLN A O 1
ATOM 828 N N . PHE A 1 102 ? 1.610 5.686 -13.762 1.00 87.69 102 PHE A N 1
ATOM 829 C CA . PHE A 1 102 ? 2.952 6.155 -13.439 1.00 87.69 102 PHE A CA 1
ATOM 830 C C . PHE A 1 102 ? 3.930 4.992 -13.223 1.00 87.69 102 PHE A C 1
ATOM 832 O O . PHE A 1 102 ? 5.065 5.046 -13.693 1.00 87.69 102 PHE A O 1
ATOM 839 N N . ASP A 1 103 ? 3.491 3.902 -12.588 1.00 86.88 103 ASP A N 1
ATOM 840 C CA . ASP A 1 103 ? 4.345 2.736 -12.367 1.00 86.88 103 ASP A CA 1
ATOM 841 C C . ASP A 1 103 ? 4.723 2.015 -13.656 1.00 86.88 103 ASP A C 1
ATOM 843 O O . ASP A 1 103 ? 5.883 1.641 -13.839 1.00 86.88 103 ASP A O 1
ATOM 847 N N . ASN A 1 104 ? 3.758 1.864 -14.562 1.00 83.38 104 ASN A N 1
ATOM 848 C CA . ASN A 1 104 ? 3.972 1.205 -15.844 1.00 83.38 104 ASN A CA 1
ATOM 849 C C . ASN A 1 104 ? 4.897 2.002 -16.774 1.00 83.38 104 ASN A C 1
ATOM 851 O O . ASN A 1 104 ? 5.634 1.399 -17.549 1.00 83.38 104 ASN A O 1
ATOM 855 N N . VAL A 1 105 ? 4.862 3.337 -16.706 1.00 81.50 105 VAL A N 1
ATOM 856 C CA . VAL A 1 105 ? 5.601 4.206 -17.638 1.00 81.50 105 VAL A CA 1
ATOM 857 C C . VAL A 1 105 ? 6.937 4.686 -17.058 1.00 81.50 105 VAL A C 1
ATOM 859 O O . VAL A 1 105 ? 7.923 4.776 -17.790 1.00 81.50 105 VAL A O 1
ATOM 862 N N . ILE A 1 106 ? 6.988 4.990 -15.757 1.00 84.00 106 ILE A N 1
ATOM 863 C CA . ILE A 1 106 ? 8.116 5.684 -15.116 1.00 84.00 106 ILE A CA 1
ATOM 864 C C . ILE A 1 106 ? 8.797 4.819 -14.051 1.00 84.00 106 ILE A C 1
ATOM 866 O O . ILE A 1 106 ? 10.014 4.639 -14.113 1.00 84.00 106 ILE A O 1
ATOM 870 N N . THR A 1 107 ? 8.061 4.256 -13.083 1.00 82.19 107 THR A N 1
ATOM 871 C CA . THR A 1 107 ? 8.678 3.514 -11.958 1.00 82.19 107 THR A CA 1
ATOM 872 C C . THR A 1 107 ? 9.436 2.275 -12.437 1.00 82.19 107 THR A C 1
ATOM 874 O O . THR A 1 107 ? 10.583 2.068 -12.032 1.00 82.19 107 THR A O 1
ATOM 877 N N . ASN A 1 108 ? 8.837 1.503 -13.349 1.00 81.44 108 ASN A N 1
ATOM 878 C CA . ASN A 1 108 ? 9.407 0.263 -13.886 1.00 81.44 108 ASN A CA 1
ATOM 879 C C . ASN A 1 108 ? 10.358 0.479 -15.075 1.00 81.44 108 ASN A C 1
ATOM 881 O O . ASN A 1 108 ? 10.835 -0.488 -15.667 1.00 81.44 108 ASN A O 1
ATOM 885 N N . ASN A 1 109 ? 10.642 1.732 -15.437 1.00 81.25 109 ASN A N 1
ATOM 886 C CA . ASN A 1 109 ? 11.575 2.046 -16.508 1.00 81.25 109 ASN A CA 1
ATOM 887 C C . ASN A 1 109 ? 13.023 2.003 -15.979 1.00 81.25 109 ASN A C 1
ATOM 889 O O . ASN A 1 109 ? 13.391 2.779 -15.091 1.00 81.25 109 ASN A O 1
ATOM 893 N N . ASN A 1 110 ? 13.827 1.077 -16.512 1.00 82.75 110 ASN A N 1
ATOM 894 C CA . ASN A 1 110 ? 15.234 0.884 -16.136 1.00 82.75 110 ASN A CA 1
ATOM 895 C C . ASN A 1 110 ? 16.188 1.861 -16.840 1.00 82.75 110 ASN A C 1
ATOM 897 O O . ASN A 1 110 ? 17.324 2.010 -16.399 1.00 82.75 110 ASN A O 1
ATOM 901 N N . ASP A 1 111 ? 15.729 2.546 -17.890 1.00 83.25 111 ASP A N 1
ATOM 902 C CA . ASP A 1 111 ? 16.501 3.585 -18.581 1.00 83.25 111 ASP A CA 1
ATOM 903 C C . ASP A 1 111 ? 16.461 4.927 -17.828 1.00 83.25 111 ASP A C 1
ATOM 905 O O . ASP A 1 111 ? 17.212 5.850 -18.145 1.00 83.25 111 ASP A O 1
ATOM 909 N N . LEU A 1 112 ? 15.583 5.045 -16.823 1.00 80.31 112 LEU A N 1
ATOM 910 C CA . LEU A 1 112 ? 15.453 6.224 -15.974 1.00 80.31 112 LEU A CA 1
ATOM 911 C C . LEU A 1 112 ? 16.138 6.005 -14.624 1.00 80.31 112 LEU A C 1
ATOM 913 O O . LEU A 1 112 ? 15.858 5.040 -13.910 1.00 80.31 112 LEU A O 1
ATOM 917 N N . ASN A 1 113 ? 16.975 6.958 -14.225 1.00 83.06 113 ASN A N 1
ATOM 918 C CA . ASN A 1 113 ? 17.514 7.018 -12.870 1.00 83.06 113 ASN A CA 1
ATOM 919 C C . ASN A 1 113 ? 16.507 7.641 -11.884 1.00 83.06 113 ASN A C 1
ATOM 921 O O . ASN A 1 113 ? 15.497 8.229 -12.276 1.00 83.06 113 ASN A O 1
ATOM 925 N N . GLU A 1 114 ? 16.779 7.528 -10.584 1.00 81.94 114 GLU A N 1
ATOM 926 C CA . GLU A 1 114 ? 15.887 8.025 -9.526 1.00 81.94 114 GLU A CA 1
ATOM 927 C C . GLU A 1 114 ? 15.587 9.525 -9.644 1.00 81.94 114 GLU A C 1
ATOM 929 O O . GLU A 1 114 ? 14.440 9.940 -9.475 1.00 81.94 114 GLU A O 1
ATOM 934 N N . SER A 1 115 ? 16.579 10.344 -10.005 1.00 80.62 115 SER A N 1
ATOM 935 C CA . SER A 1 115 ? 16.398 11.788 -10.187 1.00 80.62 115 SER A CA 1
ATOM 936 C C . SER A 1 115 ? 15.469 12.110 -11.360 1.00 80.62 115 SER A C 1
ATOM 938 O O . SER A 1 115 ? 14.627 13.000 -11.258 1.00 80.62 115 SER A O 1
ATOM 940 N N . GLN A 1 116 ? 15.572 11.364 -12.461 1.00 79.81 116 GLN A N 1
ATOM 941 C CA . GLN A 1 116 ? 14.671 11.484 -13.607 1.00 79.81 116 GLN A CA 1
ATOM 942 C C . GLN A 1 116 ? 13.257 11.026 -13.241 1.00 79.81 116 GLN A C 1
ATOM 944 O O . GLN A 1 116 ? 12.294 11.715 -13.567 1.00 79.81 116 GLN A O 1
ATOM 949 N N . LYS A 1 117 ? 13.112 9.918 -12.502 1.00 84.00 117 LYS A N 1
ATOM 950 C CA . LYS A 1 117 ? 11.808 9.450 -12.000 1.00 84.00 117 LYS A CA 1
ATOM 951 C C . LYS A 1 117 ? 11.144 10.495 -11.103 1.00 84.00 117 LYS A C 1
ATOM 953 O O . LYS A 1 117 ? 9.959 10.778 -11.269 1.00 84.00 117 LYS A O 1
ATOM 958 N N . LEU A 1 118 ? 11.912 11.122 -10.211 1.00 83.88 118 LEU A N 1
ATOM 959 C CA . LEU A 1 118 ? 11.435 12.215 -9.365 1.00 83.88 118 LEU A CA 1
ATOM 960 C C . LEU A 1 118 ? 11.029 13.444 -10.189 1.00 83.88 118 LEU A C 1
ATOM 962 O O . LEU A 1 118 ? 9.994 14.049 -9.915 1.00 83.88 118 LEU A O 1
ATOM 966 N N . TYR A 1 119 ? 11.807 13.801 -11.211 1.00 83.62 119 TYR A N 1
ATOM 967 C CA . TYR A 1 119 ? 11.466 14.892 -12.123 1.00 83.62 119 TYR A CA 1
ATOM 968 C C . TYR A 1 119 ? 10.123 14.643 -12.824 1.00 83.62 119 TYR A C 1
ATOM 970 O O . TYR A 1 119 ? 9.254 15.514 -12.814 1.00 83.62 119 TYR A O 1
ATOM 978 N N . TYR A 1 120 ? 9.910 13.439 -13.361 1.00 84.81 120 TYR A N 1
ATOM 979 C CA . TYR A 1 120 ? 8.640 13.066 -13.990 1.00 84.81 120 TYR A CA 1
ATOM 980 C C . TYR A 1 120 ? 7.476 13.049 -13.004 1.00 84.81 120 TYR A C 1
ATOM 982 O O . TYR A 1 120 ? 6.369 13.453 -13.365 1.00 84.81 120 TYR A O 1
ATOM 990 N N . LEU A 1 121 ? 7.715 12.628 -11.759 1.00 85.94 121 LEU A N 1
ATOM 991 C CA . LEU A 1 121 ? 6.706 12.689 -10.708 1.00 85.94 121 LEU A CA 1
ATOM 992 C C . LEU A 1 121 ? 6.272 14.136 -10.474 1.00 85.94 121 LEU A C 1
A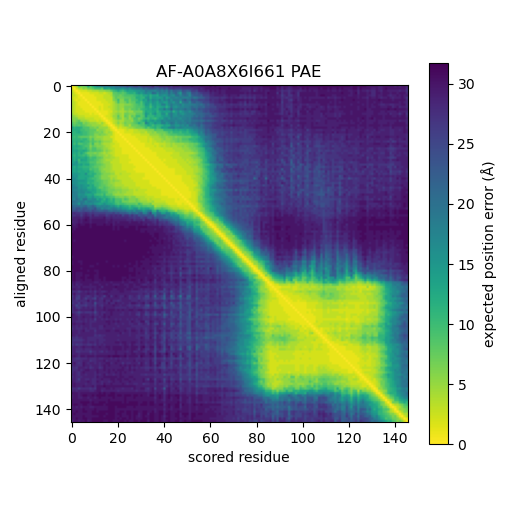TOM 994 O O . LEU A 1 121 ? 5.085 14.419 -10.591 1.00 85.94 121 LEU A O 1
ATOM 998 N N . LYS A 1 122 ? 7.223 15.049 -10.236 1.00 83.69 122 LYS A N 1
ATOM 999 C CA . LYS A 1 122 ? 6.957 16.483 -10.027 1.00 83.69 122 LYS A CA 1
ATOM 1000 C C . LYS A 1 122 ? 6.241 17.113 -11.225 1.00 83.69 122 LYS A C 1
ATOM 1002 O O . LYS A 1 122 ? 5.239 17.799 -11.047 1.00 83.69 122 LYS A O 1
ATOM 1007 N N . ALA A 1 123 ? 6.687 16.809 -12.444 1.00 82.44 123 ALA A N 1
ATOM 1008 C CA . ALA A 1 123 ? 6.077 17.301 -13.681 1.00 82.44 123 ALA A CA 1
ATOM 1009 C C . ALA A 1 123 ? 4.633 16.808 -13.896 1.00 82.44 123 ALA A C 1
ATOM 1011 O O . ALA A 1 123 ? 3.854 17.460 -14.593 1.00 82.44 123 ALA A O 1
ATOM 1012 N N . SER A 1 124 ? 4.263 15.676 -13.291 1.00 85.12 124 SER A N 1
ATOM 1013 C CA . SER A 1 124 ? 2.919 15.098 -13.386 1.00 85.12 124 SER A CA 1
ATOM 1014 C C . SER A 1 124 ? 1.936 15.673 -12.355 1.00 85.12 124 SER A C 1
ATOM 1016 O O . SER A 1 124 ? 0.744 15.370 -12.418 1.00 85.12 124 SER A O 1
ATOM 1018 N N . LEU A 1 125 ? 2.394 16.507 -11.413 1.00 87.81 125 LEU A N 1
ATOM 1019 C CA . LEU A 1 125 ? 1.543 17.134 -10.398 1.00 87.81 125 LEU A CA 1
ATOM 1020 C C . LEU A 1 125 ? 0.932 18.442 -10.919 1.00 87.81 125 LEU A C 1
ATOM 1022 O O . LEU A 1 125 ? 1.618 19.317 -11.449 1.00 87.81 125 LEU A O 1
ATOM 1026 N N . GLN A 1 126 ? -0.373 18.614 -10.723 1.00 84.69 126 GLN A N 1
ATOM 1027 C CA . GLN A 1 126 ? -1.097 19.856 -11.014 1.00 84.69 126 GLN A CA 1
ATOM 1028 C C . GLN A 1 126 ? -2.078 20.192 -9.884 1.00 84.69 126 GLN A C 1
ATOM 1030 O O . GLN A 1 126 ? -2.334 19.370 -9.009 1.00 84.69 126 GLN A O 1
ATOM 1035 N N . GLY A 1 127 ? -2.645 21.402 -9.901 1.00 84.25 127 GLY A N 1
ATOM 1036 C CA . GLY A 1 127 ? -3.619 21.829 -8.890 1.00 84.25 127 GLY A CA 1
ATOM 1037 C C . GLY A 1 127 ? -3.056 21.730 -7.471 1.00 84.25 127 GLY A C 1
ATOM 1038 O O . GLY A 1 127 ? -1.913 22.120 -7.232 1.00 84.25 127 GLY A O 1
ATOM 1039 N N . ASP A 1 128 ? -3.839 21.161 -6.556 1.00 80.31 128 ASP A N 1
ATOM 1040 C CA . ASP A 1 128 ? -3.477 21.038 -5.141 1.00 80.31 128 ASP A CA 1
ATOM 1041 C C . ASP A 1 128 ? -2.285 20.097 -4.923 1.00 80.31 128 ASP A C 1
ATOM 1043 O O . ASP A 1 128 ? -1.470 20.328 -4.031 1.00 80.31 128 ASP A O 1
ATOM 1047 N N . ALA A 1 129 ? -2.100 19.0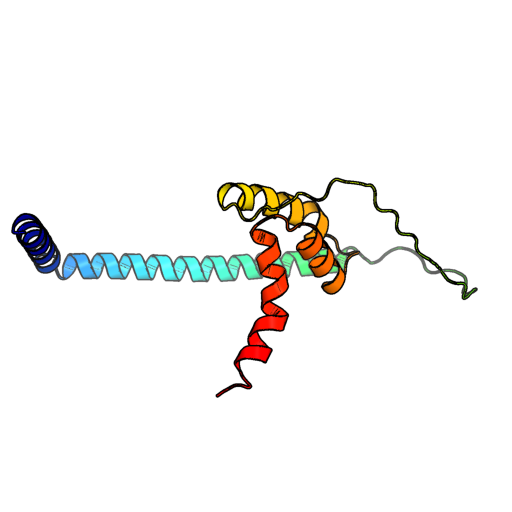85 -5.781 1.00 82.06 129 ALA A N 1
ATOM 1048 C CA . ALA A 1 129 ? -0.927 18.211 -5.708 1.00 82.06 129 ALA A CA 1
ATOM 1049 C C . ALA A 1 129 ? 0.389 18.951 -5.970 1.00 82.06 129 ALA A C 1
ATOM 1051 O O . ALA A 1 129 ? 1.428 18.525 -5.475 1.00 82.06 129 ALA A O 1
ATOM 1052 N N . LYS A 1 130 ? 0.371 20.071 -6.705 1.00 81.25 130 LYS A N 1
ATOM 1053 C CA . LYS A 1 130 ? 1.585 20.858 -6.958 1.00 81.25 130 LYS A CA 1
ATOM 1054 C C . LYS A 1 130 ? 2.153 21.476 -5.675 1.00 81.25 130 LYS A C 1
ATOM 1056 O O . LYS A 1 130 ? 3.349 21.729 -5.593 1.00 81.25 130 LYS A O 1
ATOM 1061 N N . LEU A 1 131 ? 1.328 21.650 -4.641 1.00 77.06 131 LEU A N 1
ATOM 1062 C CA . LEU A 1 131 ? 1.779 22.113 -3.326 1.00 77.06 131 LEU A CA 1
ATOM 1063 C C . LEU A 1 131 ? 2.734 21.114 -2.650 1.00 77.06 131 LEU A C 1
ATOM 1065 O O . LEU A 1 131 ? 3.527 21.521 -1.806 1.00 77.06 131 LEU A O 1
ATOM 1069 N N . LEU A 1 132 ? 2.707 19.835 -3.050 1.00 70.00 132 LEU A N 1
ATOM 1070 C CA . LEU A 1 132 ? 3.629 18.803 -2.564 1.00 70.00 132 LEU A CA 1
ATOM 1071 C C . LEU A 1 132 ? 5.066 18.998 -3.078 1.00 70.00 132 LEU A C 1
ATOM 1073 O O . LEU A 1 132 ? 6.000 18.474 -2.480 1.00 70.00 132 LEU A O 1
ATOM 1077 N N . GLU A 1 133 ? 5.263 19.771 -4.151 1.00 63.75 133 GLU A N 1
ATOM 1078 C CA . GLU A 1 133 ? 6.595 20.137 -4.649 1.00 63.75 133 GLU A CA 1
ATOM 1079 C C . GLU A 1 133 ? 7.293 21.157 -3.730 1.00 63.75 133 GLU A C 1
ATOM 1081 O O . GLU A 1 133 ? 8.512 21.130 -3.595 1.00 63.75 133 GLU A O 1
ATOM 1086 N N . ALA A 1 134 ? 6.524 22.022 -3.060 1.00 58.12 134 ALA A N 1
ATOM 1087 C CA . ALA A 1 134 ? 7.030 23.145 -2.263 1.00 58.12 134 ALA A CA 1
ATOM 1088 C C . ALA A 1 134 ? 7.420 22.779 -0.815 1.00 58.12 134 ALA A C 1
ATOM 1090 O O . ALA A 1 134 ? 7.834 23.647 -0.044 1.00 58.12 134 ALA A O 1
ATOM 1091 N N . VAL A 1 135 ? 7.255 21.515 -0.413 1.00 54.91 135 VAL A N 1
ATOM 1092 C CA . VAL A 1 135 ? 7.437 21.088 0.987 1.00 54.91 135 VAL A CA 1
ATOM 1093 C C . VAL A 1 135 ? 8.917 20.887 1.350 1.00 54.91 135 VAL A C 1
ATOM 1095 O O . VAL A 1 135 ? 9.249 20.901 2.531 1.00 54.91 135 VAL A O 1
ATOM 1098 N N . ASP A 1 136 ? 9.805 20.785 0.356 1.00 53.12 136 ASP A N 1
ATOM 1099 C CA . ASP A 1 136 ? 11.258 20.646 0.560 1.00 53.12 136 ASP A CA 1
ATOM 1100 C C . ASP A 1 136 ? 11.905 21.981 1.001 1.00 53.12 136 ASP A C 1
ATOM 1102 O O . ASP A 1 136 ? 12.615 22.032 2.000 1.00 53.12 136 ASP A O 1
ATOM 1106 N N . ASP A 1 137 ? 11.543 23.109 0.373 1.00 52.81 137 ASP A N 1
ATOM 1107 C CA . ASP A 1 137 ? 12.120 24.432 0.702 1.00 52.81 137 ASP A CA 1
ATOM 1108 C C . ASP A 1 137 ? 11.519 25.087 1.965 1.00 52.81 137 ASP A C 1
ATOM 1110 O O . ASP A 1 137 ? 12.123 25.967 2.592 1.00 52.81 137 ASP A O 1
ATOM 1114 N N . SER A 1 138 ? 10.304 24.697 2.369 1.00 52.28 138 SER A N 1
ATOM 1115 C CA . SER A 1 138 ? 9.614 25.360 3.486 1.00 52.28 138 SER A CA 1
ATOM 1116 C C . SER A 1 138 ? 9.979 24.800 4.866 1.00 52.28 138 SER A C 1
ATOM 1118 O O . SER A 1 138 ? 9.697 25.474 5.865 1.00 52.28 138 SER A O 1
ATOM 1120 N N . PHE A 1 139 ? 10.559 23.599 4.958 1.00 46.94 139 PHE A N 1
ATOM 1121 C CA . PHE A 1 139 ? 10.848 22.979 6.256 1.00 46.94 139 PHE A CA 1
ATOM 1122 C C . PHE A 1 139 ? 12.137 23.533 6.886 1.00 46.94 139 PHE A C 1
ATOM 1124 O O . PHE A 1 139 ? 12.151 23.826 8.082 1.00 46.94 139 PHE A O 1
ATOM 1131 N N . GLU A 1 140 ? 13.172 23.815 6.086 1.00 52.88 140 GLU A N 1
ATOM 1132 C CA . GLU A 1 140 ? 14.413 24.432 6.585 1.00 52.88 140 GLU A CA 1
ATOM 1133 C C . GLU A 1 140 ? 14.217 25.897 7.006 1.00 52.88 140 GLU A C 1
ATOM 1135 O O . GLU A 1 140 ? 14.729 26.327 8.041 1.00 52.88 140 GLU A O 1
ATOM 1140 N N . SER A 1 141 ? 13.377 26.654 6.293 1.00 51.28 141 SER A N 1
ATOM 1141 C CA . SER A 1 141 ? 13.144 28.075 6.595 1.00 51.28 141 SER A CA 1
ATOM 1142 C C . SER A 1 141 ? 12.417 28.319 7.929 1.00 51.28 141 SER A C 1
ATOM 1144 O O . SER A 1 141 ? 12.534 29.398 8.509 1.00 51.28 141 SER A O 1
ATOM 1146 N N . ARG A 1 142 ? 11.674 27.331 8.454 1.00 51.41 142 ARG A N 1
ATOM 1147 C CA . ARG A 1 142 ? 10.964 27.447 9.746 1.00 51.41 142 ARG A CA 1
ATOM 1148 C C . ARG A 1 142 ? 11.786 26.955 10.937 1.00 51.41 142 A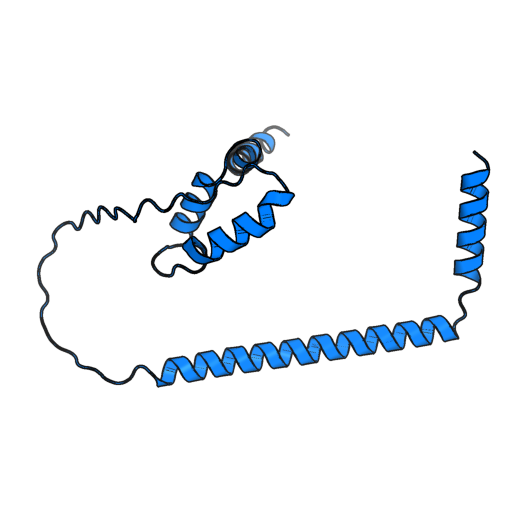RG A C 1
ATOM 1150 O O . ARG A 1 142 ? 11.416 27.256 12.068 1.00 51.41 142 ARG A O 1
ATOM 1157 N N . SER A 1 143 ? 12.900 26.257 10.699 1.00 49.91 143 SER A N 1
ATOM 1158 C CA . SER A 1 143 ? 13.788 25.776 11.764 1.00 49.91 143 SER A CA 1
ATOM 1159 C C . SER A 1 143 ? 14.865 26.791 12.177 1.00 49.91 143 SER A C 1
ATOM 1161 O O . SER A 1 143 ? 15.539 26.566 13.175 1.00 49.91 143 SER A O 1
ATOM 11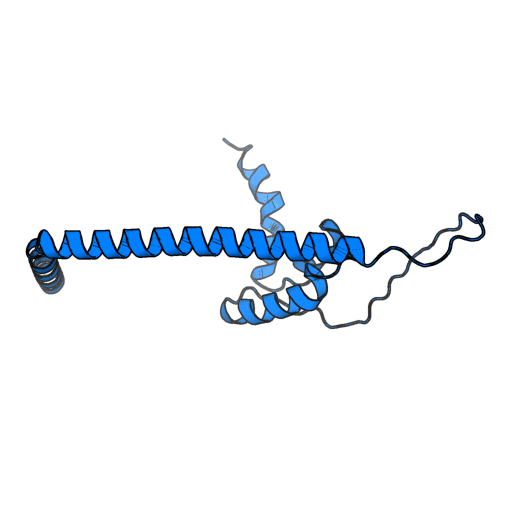63 N N . SER A 1 144 ? 15.027 27.913 11.462 1.00 51.19 144 SER A N 1
ATOM 1164 C CA . SER A 1 144 ? 15.962 28.997 11.830 1.00 51.19 144 SER A CA 1
ATOM 1165 C C . SER A 1 144 ? 15.309 30.195 12.539 1.00 51.19 144 SER A C 1
ATOM 1167 O O . SER A 1 144 ? 15.923 31.256 12.633 1.00 51.19 144 SER A O 1
ATOM 1169 N N . GLN A 1 145 ? 14.077 30.060 13.045 1.00 51.44 145 GLN A N 1
ATOM 1170 C CA . GLN A 1 145 ? 13.387 31.135 13.780 1.00 51.44 145 GLN A CA 1
ATOM 1171 C C . GLN A 1 145 ? 12.885 30.752 15.186 1.00 51.44 145 GLN A C 1
ATOM 1173 O O . GLN A 1 145 ? 11.989 31.412 15.724 1.00 51.44 145 GLN A O 1
ATOM 1178 N N . HIS A 1 146 ? 13.495 29.747 15.819 1.00 41.62 146 HIS A N 1
ATOM 1179 C CA . HIS A 1 146 ? 13.416 29.552 17.271 1.00 41.62 146 HIS A CA 1
ATOM 1180 C C . HIS A 1 146 ? 14.776 29.205 17.866 1.00 41.62 146 HIS A C 1
ATOM 1182 O O . HIS A 1 146 ? 15.465 28.350 17.271 1.00 41.62 146 HIS A O 1
#

Secondary structure (DSSP, 8-state):
-HHHHHHHHHHHHHHHT--HHHHHHHHHHHHHHHHHHHHHHHHHHHHHHHHHHHHTTS--------------------------PPPB-S-GGGHHHHHHHHIIIIIT-TTS-HHHHHHHHHHTB-GGGGGGGGHHHHHHHHHT--

Mean predicted aligned error: 20.31 Å

Organism: NCBI:txid2747483

Solvent-accessible surface area (backbone atoms only — not comparable to full-atom values): 9048 Å² total; per-residue (Å²): 122,63,68,64,55,51,54,51,49,52,53,49,51,57,65,68,66,60,45,72,68,59,51,52,52,51,51,51,52,50,52,53,51,52,55,52,49,54,51,50,51,53,53,50,51,51,51,51,52,50,51,56,59,56,58,68,69,73,76,82,85,84,81,91,82,88,81,91,81,77,96,65,86,77,77,73,77,75,77,65,79,88,66,80,71,69,70,38,52,63,50,76,89,50,43,69,62,42,51,56,54,44,37,72,66,44,69,73,33,83,92,50,52,72,70,55,43,51,50,53,53,58,71,23,36,34,73,67,33,41,58,69,70,56,56,72,71,54,55,64,69,63,65,76,75,117